Protein AF-A0A4Y6I7H1-F1 (afdb_monomer)

pLDDT: mean 83.74, std 12.02, range [36.25, 95.88]

Organism: NCBI:txid353852

Radius of gyration: 22.8 Å; Cα contacts (8 Å, |Δi|>4): 25; chains: 1; bounding box: 71×22×59 Å

Sequence (109 aa):
MKSDNLNYGFYRSFFIREIDNEIEKLQLKATNKLFKKNTKQYLNQLIKLKSELQKNKIKDSNLSANKLVYNKLKRNFYLRKAIWSLLCVFFIAIIVGISIALIVFFYKR

Mean predicted aligned error: 9.38 Å

Secondary structure (DSSP, 8-state):
-------HHHHHHHHHHHHHHHHHHHHHHHSSTT--HHHHHHHHHHHHHHHHHHTT-S-GGGHHHHHHHHHHHHHHHHHHHHHHHHHHHHHHHHHHHHHHHHHHHHHT-

Solvent-accessible surface area (backbone atoms only — not comparable to full-atom values): 6280 Å² total; per-residue (Å²): 137,80,83,83,74,68,58,52,68,60,55,50,53,51,52,46,50,55,51,47,58,51,48,51,58,52,52,70,52,46,76,43,94,79,59,49,71,68,58,54,54,53,49,52,53,50,53,52,51,46,52,36,58,73,67,57,69,58,51,73,90,46,47,64,60,53,49,53,50,50,51,52,52,52,48,55,63,54,48,52,55,52,54,54,52,51,52,53,53,52,53,50,52,51,53,53,51,51,54,51,53,50,52,54,54,61,72,74,105

Structure (mmCIF, N/CA/C/O backbone):
data_AF-A0A4Y6I7H1-F1
#
_entry.id   AF-A0A4Y6I7H1-F1
#
loop_
_atom_site.group_PDB
_atom_site.id
_atom_site.type_symbol
_atom_site.label_atom_id
_atom_site.label_alt_id
_atom_site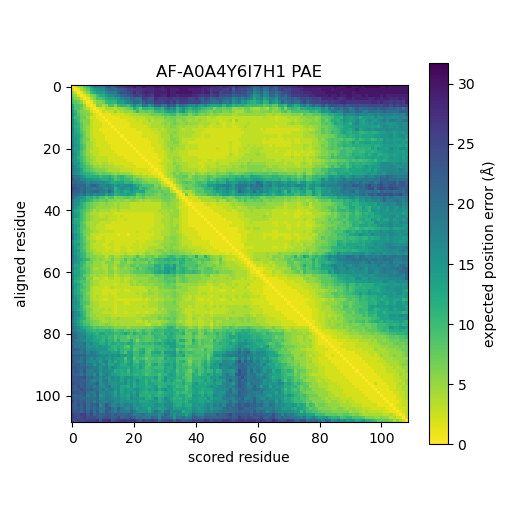.label_comp_id
_atom_site.label_asym_id
_atom_site.label_entity_id
_atom_site.label_seq_id
_atom_site.pdbx_PDB_ins_code
_atom_site.Cartn_x
_atom_site.Cartn_y
_atom_site.Cartn_z
_atom_site.occupancy
_atom_site.B_iso_or_equiv
_atom_site.auth_seq_id
_atom_site.auth_comp_id
_atom_site.auth_asym_id
_atom_site.auth_atom_id
_atom_site.pdbx_PDB_model_num
ATOM 1 N N . MET A 1 1 ? -37.417 10.380 -4.003 1.00 39.47 1 MET A N 1
ATOM 2 C CA . MET A 1 1 ? -36.998 8.968 -3.829 1.00 39.47 1 MET A CA 1
ATOM 3 C C . MET A 1 1 ? -36.202 8.892 -2.532 1.00 39.47 1 MET A C 1
ATOM 5 O O . MET A 1 1 ? -35.210 9.586 -2.416 1.00 39.47 1 MET A O 1
ATOM 9 N N . LYS A 1 2 ? -36.854 8.475 -1.442 1.00 36.25 2 LYS A N 1
ATOM 10 C CA . LYS A 1 2 ? -36.735 7.142 -0.811 1.00 36.25 2 LYS A CA 1
ATOM 11 C C . LYS A 1 2 ? -35.348 6.902 -0.185 1.00 36.25 2 LYS A C 1
ATOM 13 O O . LYS A 1 2 ? -34.471 6.370 -0.838 1.00 36.25 2 LYS A O 1
ATOM 18 N N . SER A 1 3 ? -35.226 7.320 1.082 1.00 43.22 3 SER A N 1
ATOM 19 C CA . SER A 1 3 ? -34.415 6.721 2.158 1.00 43.22 3 SER A CA 1
ATOM 20 C C . SER A 1 3 ? -33.230 5.855 1.704 1.00 43.22 3 SER A C 1
ATOM 22 O O . SER A 1 3 ? -33.306 4.627 1.706 1.00 43.22 3 SER A O 1
ATOM 24 N N . ASP A 1 4 ? -32.098 6.501 1.421 1.00 51.81 4 ASP A N 1
ATOM 25 C CA . ASP A 1 4 ? -30.788 5.855 1.494 1.00 51.81 4 ASP A CA 1
ATOM 26 C C . ASP A 1 4 ? -30.449 5.639 2.975 1.00 51.81 4 ASP A C 1
ATOM 28 O O . ASP A 1 4 ? -29.611 6.326 3.563 1.00 51.81 4 ASP A O 1
ATOM 32 N N . ASN A 1 5 ? -31.118 4.676 3.614 1.00 50.44 5 ASN A N 1
ATOM 33 C CA . ASN A 1 5 ? -30.603 4.047 4.826 1.00 50.44 5 ASN A CA 1
ATOM 34 C C . ASN A 1 5 ? -29.370 3.229 4.421 1.00 50.44 5 ASN A C 1
ATOM 36 O O . ASN A 1 5 ? -29.395 1.998 4.383 1.00 50.44 5 ASN A O 1
ATOM 40 N N . LEU A 1 6 ? -28.293 3.933 4.053 1.00 61.09 6 LEU A N 1
ATOM 41 C CA . LEU A 1 6 ? -26.962 3.372 3.918 1.00 61.09 6 LEU A CA 1
ATOM 42 C C . LEU A 1 6 ? -26.707 2.611 5.206 1.00 61.09 6 LEU A C 1
ATOM 44 O O . LEU A 1 6 ? -26.654 3.191 6.288 1.00 61.09 6 LEU A O 1
ATOM 48 N N . ASN A 1 7 ? -26.621 1.291 5.095 1.00 71.25 7 ASN A N 1
ATOM 49 C CA . ASN A 1 7 ? -26.386 0.448 6.244 1.00 71.25 7 ASN A CA 1
ATOM 50 C C . ASN A 1 7 ? -24.915 0.635 6.644 1.00 71.25 7 ASN A C 1
ATOM 52 O O . ASN A 1 7 ? -24.020 -0.086 6.197 1.00 71.25 7 ASN A O 1
ATOM 56 N N . TYR A 1 8 ? -24.652 1.700 7.407 1.00 75.50 8 TYR A 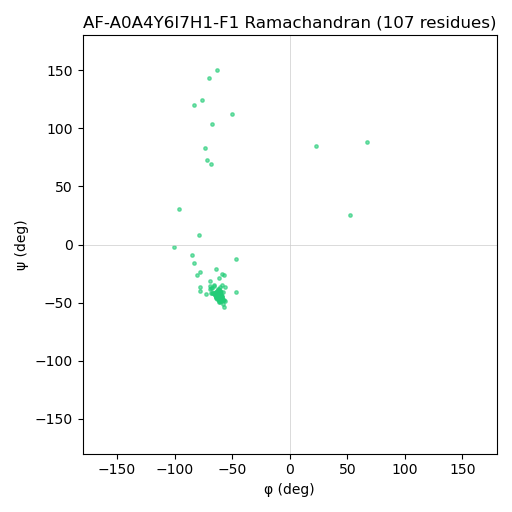N 1
ATOM 57 C CA . TYR A 1 8 ? -23.314 2.169 7.759 1.00 75.50 8 TYR A CA 1
ATOM 58 C C . TYR A 1 8 ? -22.510 1.098 8.498 1.00 75.50 8 TYR A C 1
ATOM 60 O O . TYR A 1 8 ? -21.288 1.055 8.358 1.00 75.50 8 TYR A O 1
ATOM 68 N N . GLY A 1 9 ? -23.194 0.169 9.177 1.00 77.62 9 GLY A N 1
ATOM 69 C CA . GLY A 1 9 ? -22.598 -1.048 9.721 1.00 77.62 9 GLY A CA 1
ATOM 70 C C . GLY A 1 9 ? -21.910 -1.886 8.641 1.00 77.62 9 GLY A C 1
ATOM 71 O O . GLY A 1 9 ? -20.712 -2.140 8.739 1.00 77.62 9 GLY A O 1
ATOM 72 N N . PHE A 1 10 ? -22.614 -2.228 7.557 1.00 83.00 10 PHE A N 1
ATOM 73 C CA . PHE A 1 10 ? -22.028 -2.971 6.433 1.00 83.00 10 PHE A CA 1
ATOM 74 C C . PHE A 1 10 ? -20.899 -2.199 5.751 1.00 83.00 10 PHE A C 1
ATOM 76 O O . PHE A 1 10 ? -19.857 -2.780 5.440 1.00 83.00 10 PHE A O 1
ATOM 83 N N . TYR A 1 11 ? -21.070 -0.890 5.545 1.00 84.62 11 TYR A N 1
ATOM 84 C CA . TYR A 1 11 ? -20.038 -0.062 4.919 1.00 84.62 11 TYR A CA 1
ATOM 85 C C . TYR A 1 11 ? -18.753 -0.021 5.756 1.00 84.62 11 TYR A C 1
ATOM 87 O O . TYR A 1 11 ? -17.653 -0.193 5.228 1.00 84.62 11 TYR A O 1
ATOM 95 N N . ARG A 1 12 ? -18.886 0.144 7.076 1.00 85.69 12 ARG A N 1
ATOM 96 C CA . ARG A 1 12 ? -17.775 0.115 8.030 1.00 85.69 12 ARG A CA 1
ATOM 97 C C . ARG A 1 12 ? -17.097 -1.252 8.048 1.00 85.69 12 ARG A C 1
ATOM 99 O O . ARG A 1 12 ? -15.873 -1.307 7.962 1.00 85.69 12 ARG A O 1
ATOM 106 N N . SER A 1 13 ? -17.858 -2.345 8.099 1.00 88.00 13 SER A N 1
ATOM 107 C CA . SER A 1 13 ? -17.310 -3.707 8.057 1.00 88.00 13 SER A CA 1
ATOM 108 C C . SER A 1 13 ? -16.533 -3.977 6.770 1.00 88.00 13 SER A C 1
ATOM 110 O O . SER A 1 13 ? -15.449 -4.557 6.818 1.00 88.00 13 SER A O 1
ATOM 112 N N . PHE A 1 14 ? -17.046 -3.526 5.622 1.00 90.00 14 PHE A N 1
ATOM 113 C CA . PHE A 1 14 ? -16.350 -3.659 4.344 1.00 90.00 14 PHE A CA 1
ATOM 114 C C . PHE A 1 14 ? -15.058 -2.839 4.321 1.00 90.00 14 PHE A C 1
ATOM 116 O O . PHE A 1 14 ? -14.021 -3.330 3.883 1.00 90.00 14 PHE A O 1
ATOM 123 N N . PHE A 1 15 ? -15.098 -1.612 4.844 1.00 90.94 15 PHE A N 1
ATOM 124 C CA . PHE A 1 15 ? -13.922 -0.753 4.913 1.00 90.94 15 PHE A CA 1
ATOM 125 C C . PHE A 1 15 ? -12.837 -1.329 5.836 1.00 90.94 15 PHE A C 1
ATOM 127 O O . PHE A 1 15 ? -11.664 -1.349 5.473 1.00 90.94 15 PHE A O 1
ATOM 134 N N . ILE A 1 16 ? -13.221 -1.874 6.994 1.00 91.06 16 ILE A N 1
ATOM 135 C CA . ILE A 1 16 ? -12.292 -2.568 7.896 1.00 91.06 16 ILE A CA 1
ATOM 136 C C . ILE A 1 16 ? -11.665 -3.775 7.190 1.00 91.06 16 ILE A C 1
ATOM 138 O O . ILE A 1 16 ? -10.447 -3.920 7.220 1.00 91.06 16 ILE A O 1
ATOM 142 N N . ARG A 1 17 ? -12.467 -4.593 6.497 1.00 93.44 17 ARG A N 1
ATOM 143 C CA . ARG A 1 17 ? -11.971 -5.755 5.742 1.00 93.44 17 ARG A CA 1
ATOM 144 C C . ARG A 1 17 ? -10.989 -5.357 4.641 1.00 93.44 17 ARG A C 1
ATOM 146 O O . ARG A 1 17 ? -9.986 -6.029 4.429 1.00 93.44 17 ARG A O 1
ATOM 153 N N . GLU A 1 18 ? -11.262 -4.261 3.941 1.00 92.19 18 GLU A N 1
ATOM 154 C CA . GLU A 1 18 ? -10.364 -3.723 2.920 1.00 92.19 18 GLU A CA 1
ATOM 155 C C . GLU A 1 18 ? -9.012 -3.301 3.520 1.00 92.19 18 GLU A C 1
ATOM 157 O O . GLU A 1 18 ? -7.961 -3.616 2.956 1.00 92.19 18 GLU A O 1
ATOM 162 N N . ILE A 1 19 ? -9.029 -2.645 4.685 1.00 92.88 19 ILE A N 1
ATOM 163 C CA . ILE A 1 19 ? -7.813 -2.288 5.424 1.00 92.88 19 ILE A CA 1
ATOM 164 C C . ILE A 1 19 ? -7.073 -3.545 5.900 1.00 92.88 19 ILE A C 1
ATOM 166 O O . ILE A 1 19 ? -5.853 -3.600 5.769 1.00 92.88 19 ILE A O 1
ATOM 170 N N . ASP A 1 20 ? -7.785 -4.561 6.390 1.00 92.81 20 ASP A N 1
ATOM 171 C CA . ASP A 1 20 ? -7.195 -5.819 6.861 1.00 92.81 20 ASP A CA 1
ATOM 172 C C . ASP A 1 20 ? -6.451 -6.563 5.758 1.00 92.81 20 ASP A C 1
ATOM 174 O O . ASP A 1 20 ? -5.273 -6.882 5.919 1.00 92.81 20 ASP A O 1
ATOM 178 N N . ASN A 1 21 ? -7.088 -6.726 4.599 1.00 93.44 21 ASN A N 1
ATOM 179 C CA . ASN A 1 21 ? -6.461 -7.340 3.431 1.00 93.44 21 ASN A CA 1
ATOM 180 C C . ASN A 1 21 ? -5.196 -6.581 2.993 1.00 93.44 21 ASN A C 1
ATOM 182 O O . ASN A 1 21 ? -4.241 -7.173 2.489 1.00 93.44 21 ASN A O 1
ATOM 186 N N . GLU A 1 22 ? -5.181 -5.253 3.130 1.00 90.94 22 GLU A N 1
ATOM 187 C CA . GLU A 1 22 ? -4.015 -4.435 2.796 1.00 90.94 22 GLU A CA 1
ATOM 188 C C . GLU A 1 22 ? -2.890 -4.599 3.828 1.00 90.94 22 GLU A C 1
ATOM 190 O O . GLU A 1 22 ? -1.726 -4.739 3.449 1.00 90.94 22 GLU A O 1
ATOM 195 N N . ILE A 1 23 ? -3.223 -4.624 5.123 1.00 91.38 23 ILE A N 1
ATOM 196 C CA . ILE A 1 23 ? -2.260 -4.859 6.207 1.00 91.38 23 ILE A CA 1
ATOM 197 C C . ILE A 1 23 ? -1.611 -6.234 6.045 1.00 91.38 23 ILE A C 1
ATOM 199 O O . ILE A 1 23 ? -0.385 -6.320 6.076 1.00 91.38 23 ILE A O 1
ATOM 203 N N . GLU A 1 24 ? -2.398 -7.282 5.805 1.00 91.50 24 GLU A N 1
ATOM 204 C CA . GLU A 1 24 ? -1.901 -8.648 5.620 1.00 91.50 24 GLU A CA 1
ATOM 205 C C . GLU A 1 24 ? -0.919 -8.730 4.441 1.00 91.50 24 GLU A C 1
ATOM 207 O O . GLU A 1 24 ? 0.209 -9.205 4.587 1.00 91.50 24 GLU A O 1
ATOM 212 N N . LYS A 1 25 ? -1.276 -8.142 3.290 1.00 88.38 25 LYS A N 1
ATOM 213 C CA . LYS A 1 25 ? -0.385 -8.049 2.118 1.00 88.38 25 LYS A CA 1
ATOM 214 C C . LYS A 1 25 ? 0.941 -7.362 2.430 1.00 88.38 25 LYS A C 1
ATOM 216 O O . LYS A 1 25 ? 1.968 -7.715 1.847 1.00 88.38 25 LYS A O 1
ATOM 221 N N . LEU A 1 26 ? 0.934 -6.340 3.283 1.00 86.69 26 LEU A N 1
ATOM 222 C CA . LEU A 1 26 ? 2.146 -5.619 3.671 1.00 86.69 26 LEU A CA 1
ATOM 223 C C . LEU A 1 26 ? 2.966 -6.389 4.705 1.00 86.69 26 LEU A C 1
ATOM 225 O O . LEU A 1 26 ? 4.190 -6.362 4.616 1.00 86.69 26 LEU A O 1
ATOM 229 N N . GLN A 1 27 ? 2.323 -7.089 5.640 1.00 85.25 27 GLN A N 1
ATOM 230 C CA . GLN A 1 27 ? 2.984 -7.932 6.639 1.00 85.25 27 GLN A CA 1
ATOM 231 C C . GLN A 1 27 ? 3.660 -9.147 5.998 1.00 85.25 27 GLN A C 1
ATOM 233 O O . GLN A 1 27 ? 4.821 -9.414 6.295 1.00 85.25 27 GLN A O 1
ATOM 238 N N . LEU A 1 28 ? 3.008 -9.799 5.032 1.00 83.75 28 LEU A N 1
ATOM 239 C CA . LEU A 1 28 ? 3.615 -10.867 4.227 1.00 83.75 28 LEU A CA 1
ATOM 240 C C . LEU A 1 28 ? 4.829 -10.382 3.425 1.00 83.75 28 LEU A C 1
ATOM 242 O O . LEU A 1 28 ? 5.744 -11.146 3.144 1.00 83.75 28 LEU A O 1
ATOM 246 N N . LYS A 1 29 ? 4.868 -9.098 3.054 1.00 76.31 29 LYS A N 1
ATOM 247 C CA . LYS A 1 29 ? 6.045 -8.481 2.421 1.00 76.31 29 LYS A CA 1
ATOM 248 C C . LYS A 1 29 ? 7.094 -8.024 3.439 1.00 76.31 29 LYS A C 1
ATOM 250 O O . LYS A 1 29 ? 8.222 -7.752 3.035 1.00 76.31 29 LYS A O 1
ATOM 255 N N . ALA A 1 30 ? 6.736 -7.915 4.719 1.00 70.38 30 ALA A N 1
ATOM 256 C CA . ALA A 1 30 ? 7.613 -7.480 5.805 1.00 70.38 30 ALA A CA 1
ATOM 257 C C . ALA A 1 30 ? 8.538 -8.566 6.332 1.00 70.38 30 ALA A C 1
ATOM 259 O O . ALA A 1 30 ? 9.623 -8.251 6.813 1.00 70.38 30 ALA A O 1
ATOM 260 N N . THR A 1 31 ? 8.143 -9.827 6.195 1.00 67.06 31 THR A N 1
ATOM 261 C CA . THR A 1 31 ? 8.989 -10.984 6.508 1.00 67.06 31 THR A CA 1
ATOM 262 C C . THR A 1 31 ? 10.225 -11.065 5.605 1.00 67.06 31 THR A C 1
ATOM 264 O O . THR A 1 31 ? 11.243 -11.622 6.006 1.00 67.06 31 THR A O 1
ATOM 267 N N . ASN A 1 32 ? 10.202 -10.427 4.430 1.00 68.38 32 ASN A N 1
ATOM 268 C CA . ASN A 1 32 ? 11.394 -10.243 3.608 1.00 68.38 32 ASN A CA 1
ATOM 269 C C . ASN A 1 32 ? 12.278 -9.123 4.189 1.00 68.38 32 ASN A C 1
ATOM 271 O O . ASN A 1 32 ? 11.836 -7.981 4.314 1.00 68.38 32 ASN A O 1
ATOM 275 N N . LYS A 1 33 ? 13.555 -9.436 4.475 1.00 56.47 33 LYS A N 1
ATOM 276 C CA . LYS A 1 33 ? 14.591 -8.586 5.125 1.00 56.47 33 LYS A CA 1
ATOM 277 C C . LYS A 1 33 ? 14.737 -7.138 4.606 1.00 56.47 33 LYS A C 1
ATOM 279 O O . LYS A 1 33 ? 15.379 -6.322 5.256 1.00 56.47 33 LYS A O 1
ATOM 284 N N . LEU A 1 34 ? 14.138 -6.789 3.468 1.00 62.44 34 LEU A N 1
ATOM 285 C CA . LEU A 1 34 ? 14.162 -5.459 2.844 1.00 62.44 34 LEU A CA 1
ATOM 286 C C . LEU A 1 34 ? 12.935 -4.598 3.192 1.00 62.44 34 LEU A C 1
ATOM 288 O O . LEU A 1 34 ? 12.495 -3.778 2.376 1.00 62.44 34 LEU A O 1
ATOM 292 N N . PHE A 1 35 ? 12.346 -4.765 4.378 1.00 66.69 35 PHE A N 1
ATOM 293 C CA . PHE A 1 35 ? 11.189 -3.962 4.762 1.00 66.69 35 PHE A CA 1
ATOM 294 C C . PHE A 1 35 ? 11.574 -2.490 4.960 1.00 66.69 35 PHE A C 1
ATOM 296 O O . PHE A 1 35 ? 12.182 -2.088 5.952 1.00 66.69 35 PHE A O 1
ATOM 303 N N . LYS A 1 36 ? 11.229 -1.661 3.971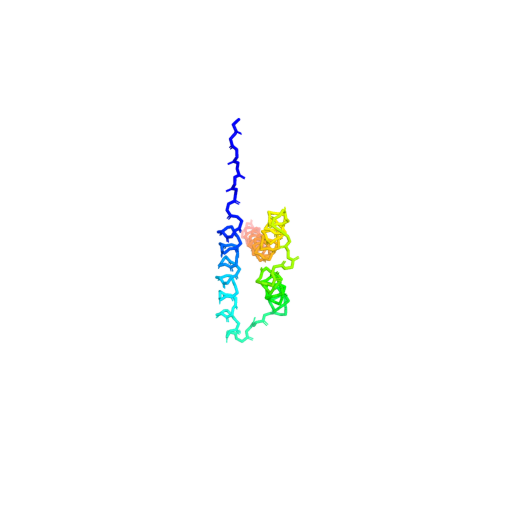 1.00 70.50 36 LYS A N 1
ATOM 304 C CA . LYS A 1 36 ? 11.611 -0.245 3.929 1.00 70.50 36 LYS A CA 1
ATOM 305 C C . LYS A 1 36 ? 10.857 0.562 4.994 1.00 70.50 36 LYS A C 1
ATOM 307 O O . LYS A 1 36 ? 9.657 0.379 5.197 1.00 70.50 36 LYS A O 1
ATOM 312 N N . LYS A 1 37 ? 11.537 1.548 5.597 1.00 76.88 37 LYS A N 1
ATOM 313 C CA . LYS A 1 37 ? 10.987 2.502 6.589 1.00 76.88 37 LYS A CA 1
ATOM 314 C C . LYS A 1 37 ? 9.635 3.106 6.171 1.00 76.88 37 LYS A C 1
ATOM 316 O O . LYS A 1 37 ? 8.724 3.194 6.989 1.00 76.88 37 LYS A O 1
ATOM 321 N N . ASN A 1 38 ? 9.484 3.452 4.891 1.00 74.50 38 ASN A N 1
ATOM 322 C CA . ASN A 1 38 ? 8.251 4.035 4.345 1.00 74.50 38 ASN A CA 1
ATOM 323 C C . ASN A 1 38 ? 7.065 3.057 4.382 1.00 74.50 38 ASN A C 1
ATOM 325 O O . ASN A 1 38 ? 5.936 3.465 4.635 1.00 74.50 38 ASN A O 1
ATOM 329 N N . THR A 1 39 ? 7.318 1.762 4.175 1.00 81.88 39 THR A N 1
ATOM 330 C CA . THR A 1 39 ? 6.287 0.722 4.265 1.00 81.88 39 THR A CA 1
ATOM 331 C C . THR A 1 39 ? 5.830 0.529 5.708 1.00 81.88 39 THR A C 1
ATOM 333 O O . THR A 1 39 ? 4.635 0.400 5.955 1.00 81.88 39 THR A O 1
ATOM 336 N N . LYS A 1 40 ? 6.752 0.609 6.677 1.00 84.12 40 LYS A N 1
ATOM 337 C CA . LYS A 1 40 ? 6.423 0.576 8.112 1.00 84.12 40 LYS A CA 1
ATOM 338 C C . LYS A 1 40 ? 5.569 1.773 8.539 1.00 84.12 40 LYS A C 1
ATOM 340 O O . LYS A 1 40 ? 4.603 1.602 9.273 1.00 84.12 40 LYS A O 1
ATOM 345 N N . GLN A 1 41 ? 5.890 2.975 8.056 1.00 85.81 41 GLN A N 1
ATOM 346 C CA . GLN A 1 41 ? 5.087 4.174 8.325 1.00 85.81 41 GLN A CA 1
ATOM 347 C C . GLN A 1 41 ? 3.665 4.051 7.763 1.00 85.81 41 GLN A C 1
ATOM 349 O O . GLN A 1 41 ? 2.706 4.324 8.482 1.00 85.81 41 GLN A O 1
ATOM 354 N N . TYR A 1 42 ? 3.530 3.590 6.518 1.00 87.44 42 TYR A N 1
ATOM 355 C CA . TYR A 1 42 ? 2.230 3.343 5.893 1.00 87.44 42 TYR A CA 1
ATOM 356 C C . TYR A 1 42 ? 1.418 2.289 6.665 1.00 87.44 42 TYR A C 1
ATOM 358 O O . TYR A 1 42 ? 0.257 2.518 6.994 1.00 87.44 42 TYR A O 1
ATOM 366 N N . LEU A 1 43 ? 2.048 1.178 7.056 1.00 88.94 43 LEU A N 1
ATOM 367 C CA . LEU A 1 43 ? 1.420 0.130 7.864 1.00 88.94 43 LEU A CA 1
ATOM 368 C C . LEU A 1 43 ? 0.925 0.655 9.222 1.00 88.94 43 LEU A C 1
ATOM 370 O O . LEU A 1 43 ? -0.207 0.377 9.610 1.00 88.94 43 LEU A O 1
ATOM 374 N N . ASN A 1 44 ? 1.716 1.477 9.914 1.00 88.44 44 ASN A N 1
ATOM 375 C CA . ASN A 1 44 ? 1.295 2.095 11.175 1.00 88.44 44 ASN A CA 1
ATOM 376 C C . ASN A 1 44 ? 0.074 3.014 10.998 1.00 88.44 44 ASN A C 1
ATOM 378 O O . ASN A 1 44 ? -0.813 3.028 11.853 1.00 88.44 44 ASN A O 1
ATOM 382 N N . GLN A 1 45 ? 0.000 3.763 9.891 1.00 89.62 45 GLN A N 1
ATOM 383 C CA . GLN A 1 45 ? -1.167 4.593 9.570 1.00 89.62 45 GLN A CA 1
ATOM 384 C C . GLN A 1 45 ? -2.420 3.740 9.340 1.00 89.62 45 GLN A C 1
ATOM 386 O O . GLN A 1 45 ? -3.486 4.088 9.845 1.00 89.62 45 GLN A O 1
ATOM 391 N N . LEU A 1 46 ? -2.291 2.604 8.645 1.00 91.12 46 LEU A N 1
ATOM 392 C CA . LEU A 1 46 ? -3.399 1.668 8.430 1.00 91.12 46 LEU A CA 1
ATOM 393 C C . LEU A 1 46 ? -3.885 1.028 9.734 1.00 91.12 46 LEU A C 1
ATOM 395 O O . LEU A 1 46 ? -5.090 0.971 9.970 1.00 91.12 46 LEU A O 1
ATOM 399 N N . ILE A 1 47 ? -2.968 0.608 10.611 1.00 91.00 47 ILE A N 1
ATOM 400 C CA . ILE A 1 47 ? -3.312 0.047 11.928 1.00 91.00 47 ILE A CA 1
ATOM 401 C C . ILE A 1 47 ? -4.059 1.082 12.779 1.00 91.00 47 ILE A C 1
ATOM 403 O O . ILE A 1 47 ? -5.076 0.759 13.398 1.00 91.00 47 ILE A O 1
ATOM 407 N N . LYS A 1 48 ? -3.594 2.338 12.786 1.00 91.19 48 LYS A N 1
ATOM 408 C CA . LYS A 1 48 ? -4.265 3.427 13.506 1.00 91.19 48 LYS A CA 1
ATOM 409 C C . LYS A 1 48 ? -5.677 3.667 12.963 1.00 91.19 48 LYS A C 1
ATOM 411 O O . LYS A 1 48 ? -6.623 3.692 13.748 1.00 91.19 48 LYS A O 1
ATOM 416 N N . LEU A 1 49 ? -5.825 3.753 11.639 1.00 89.88 49 LEU A N 1
ATOM 417 C CA . LEU A 1 49 ? -7.117 3.944 10.977 1.00 89.88 49 LEU A CA 1
ATOM 418 C C . LEU A 1 49 ? -8.091 2.795 11.279 1.00 89.88 49 LEU A C 1
ATOM 420 O O . LEU A 1 49 ? -9.244 3.041 11.626 1.00 89.88 49 LEU A O 1
ATOM 424 N N . LYS A 1 50 ? -7.622 1.541 11.226 1.00 91.12 50 LYS A N 1
ATOM 425 C CA . LYS A 1 50 ? -8.412 0.368 11.626 1.00 91.12 50 LYS A CA 1
ATOM 426 C C . LYS A 1 50 ? -8.904 0.501 13.066 1.00 91.12 50 LYS A C 1
ATOM 428 O O . LYS A 1 50 ? -10.089 0.304 13.325 1.00 91.12 50 LYS A O 1
ATOM 433 N N . SER A 1 51 ? -8.016 0.859 13.995 1.00 90.50 51 SER A N 1
ATOM 434 C CA . SER A 1 51 ? -8.376 1.018 15.408 1.00 90.50 51 SER A CA 1
ATOM 435 C C . SER A 1 51 ? -9.445 2.094 15.609 1.00 90.50 51 SER A C 1
ATOM 437 O O . SER A 1 51 ? -10.381 1.906 16.383 1.00 90.50 51 SER A O 1
ATOM 439 N N . GLU A 1 52 ? -9.342 3.214 14.894 1.00 88.75 52 GLU A N 1
ATOM 440 C CA . GLU A 1 52 ? -10.319 4.306 14.949 1.00 88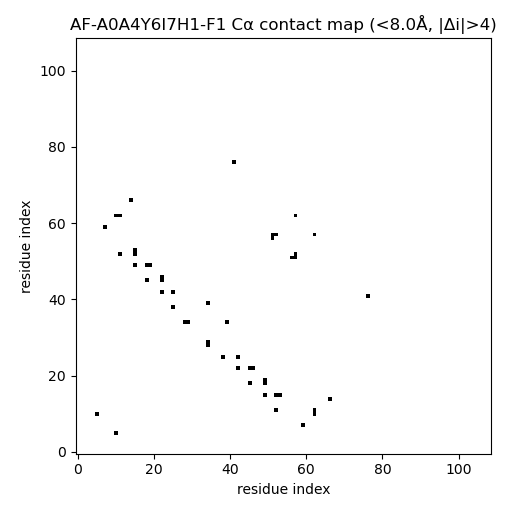.75 52 GLU A CA 1
ATOM 441 C C . GLU A 1 52 ? -11.684 3.904 14.368 1.00 88.75 52 GLU A C 1
ATOM 443 O O . GLU A 1 52 ? -12.721 4.269 14.932 1.00 88.75 52 GLU A O 1
ATOM 448 N N . LEU A 1 53 ? -11.697 3.101 13.299 1.00 86.88 53 LEU A N 1
ATOM 449 C CA . LEU A 1 53 ? -12.916 2.534 12.715 1.00 86.88 53 LEU A CA 1
ATOM 450 C C . LEU A 1 53 ? -13.575 1.495 13.630 1.00 86.88 53 LEU A C 1
ATOM 452 O O . LEU A 1 53 ? -14.792 1.515 13.783 1.00 86.88 53 LEU A O 1
ATOM 456 N N . GLN A 1 54 ? -12.800 0.617 14.269 1.00 87.56 54 GLN A N 1
ATOM 457 C CA . GLN A 1 54 ? -13.329 -0.396 15.191 1.00 87.56 54 GLN A CA 1
ATOM 458 C C . GLN A 1 54 ? -13.883 0.220 16.479 1.00 87.56 54 GLN A C 1
ATOM 460 O O . GLN A 1 54 ? -14.912 -0.217 16.982 1.00 87.56 54 GLN A O 1
ATOM 465 N N . LYS A 1 55 ? -13.235 1.268 16.997 1.00 90.44 55 LYS A N 1
ATOM 466 C CA . LYS A 1 55 ? -13.663 1.973 18.218 1.00 90.44 55 LYS A CA 1
ATOM 467 C C . LYS A 1 55 ? -14.820 2.950 17.992 1.00 90.44 55 LYS A C 1
ATOM 469 O O . LYS A 1 55 ? -15.105 3.749 18.877 1.00 90.44 55 LYS A O 1
ATOM 474 N N . ASN A 1 56 ? -15.431 2.956 16.805 1.00 83.56 56 ASN A N 1
ATOM 475 C CA . ASN A 1 56 ? -16.476 3.909 16.423 1.00 83.56 56 ASN A CA 1
ATOM 476 C C . ASN A 1 56 ? -16.102 5.390 16.634 1.00 83.56 56 ASN A C 1
ATOM 478 O O . ASN A 1 56 ? -16.975 6.244 16.749 1.00 83.56 56 ASN A O 1
ATOM 482 N N . LYS A 1 57 ? -14.801 5.722 16.622 1.00 84.75 57 LYS A N 1
ATOM 483 C CA . LYS A 1 57 ? -14.333 7.112 16.762 1.00 84.75 57 LYS A CA 1
ATOM 484 C C . LYS A 1 57 ? -14.668 7.955 15.535 1.00 84.75 57 LYS A C 1
ATOM 486 O O . LYS A 1 57 ? -14.904 9.154 15.643 1.00 84.75 57 LYS A O 1
ATOM 491 N N . ILE A 1 58 ? -14.688 7.324 14.365 1.00 82.00 58 ILE A N 1
ATOM 492 C CA . ILE A 1 58 ? -15.137 7.946 13.120 1.00 82.00 58 ILE A CA 1
ATOM 493 C C . ILE A 1 58 ? -16.658 7.836 13.072 1.00 82.00 58 ILE A C 1
ATOM 495 O O . ILE A 1 58 ? -17.183 6.724 13.098 1.00 82.00 58 ILE A O 1
ATOM 499 N N . LYS A 1 59 ? -17.354 8.976 13.001 1.00 82.81 59 LYS A N 1
ATOM 500 C CA . LYS A 1 59 ? -18.809 9.026 12.795 1.00 82.81 59 LYS A CA 1
ATOM 501 C C . LYS A 1 59 ? -19.179 8.439 11.437 1.00 82.81 59 LYS A C 1
ATOM 503 O O . LYS A 1 59 ? -18.417 8.571 10.480 1.00 82.81 59 LYS A O 1
ATOM 508 N N . ASP A 1 60 ? -20.370 7.865 11.339 1.00 81.19 60 ASP A N 1
ATOM 509 C CA . ASP A 1 60 ? -20.839 7.225 10.109 1.00 81.19 60 ASP A CA 1
ATOM 510 C C . ASP A 1 60 ? -20.921 8.192 8.919 1.00 81.19 60 ASP A C 1
ATOM 512 O O . ASP A 1 60 ? -20.493 7.857 7.816 1.00 81.19 60 ASP A O 1
ATOM 516 N N . SER A 1 61 ? -21.308 9.447 9.172 1.00 79.88 61 SER A N 1
ATOM 517 C CA . SER A 1 61 ? -21.271 10.542 8.190 1.00 79.88 61 SER A CA 1
ATOM 518 C C . SER A 1 61 ? -19.880 10.784 7.590 1.00 79.88 61 SER A C 1
ATOM 520 O O . SER A 1 61 ? -19.754 11.284 6.477 1.00 79.88 61 SER A O 1
ATOM 522 N N . ASN A 1 62 ? -18.824 10.429 8.328 1.00 83.94 62 ASN A N 1
ATOM 523 C CA . ASN A 1 62 ? -17.434 10.679 7.960 1.00 83.94 62 ASN A CA 1
ATOM 524 C C . ASN A 1 62 ? -16.756 9.433 7.366 1.00 83.94 62 ASN A C 1
ATOM 526 O O . ASN A 1 62 ? -15.588 9.513 6.975 1.00 83.94 62 ASN A O 1
ATOM 530 N N . LEU A 1 63 ? -17.441 8.285 7.285 1.00 84.62 63 LEU A N 1
ATOM 531 C CA . LEU A 1 63 ? -16.887 7.046 6.723 1.00 84.62 63 LEU A CA 1
ATOM 532 C C . LEU A 1 63 ? -16.466 7.224 5.260 1.00 84.62 63 LEU A C 1
ATOM 534 O O . LEU A 1 63 ? -15.378 6.794 4.880 1.00 84.62 63 LEU A O 1
ATOM 538 N N . SER A 1 64 ? -17.291 7.893 4.454 1.00 85.00 64 SER A N 1
ATOM 539 C CA . SER A 1 64 ? -17.017 8.156 3.035 1.00 85.00 64 SER A CA 1
ATOM 540 C C . SER A 1 64 ? -15.774 9.032 2.844 1.00 85.00 64 SER A C 1
ATOM 542 O O . SER A 1 64 ? -14.880 8.689 2.069 1.00 85.00 64 SER A O 1
ATOM 544 N N . ALA A 1 65 ? -15.664 10.118 3.613 1.00 86.50 65 ALA A N 1
ATOM 545 C CA . ALA A 1 65 ? -14.508 11.010 3.594 1.00 86.50 65 ALA A CA 1
ATOM 546 C C . ALA A 1 65 ? -13.221 10.279 4.011 1.00 86.50 65 ALA A C 1
ATOM 548 O O . ALA A 1 65 ? -12.194 10.391 3.341 1.00 86.50 65 ALA A O 1
ATOM 549 N N . ASN A 1 66 ? -13.278 9.458 5.065 1.00 87.38 66 ASN A N 1
ATOM 550 C CA . ASN A 1 66 ? -12.131 8.657 5.498 1.00 87.38 66 ASN A CA 1
ATOM 551 C C . ASN A 1 66 ? -11.743 7.592 4.465 1.00 87.38 66 ASN A C 1
ATOM 553 O O . ASN A 1 66 ? -10.552 7.359 4.247 1.00 87.38 66 ASN A O 1
ATOM 557 N N . LYS A 1 67 ? -12.717 6.998 3.764 1.00 88.50 67 LYS A N 1
ATOM 558 C CA . LYS A 1 67 ? -12.442 6.078 2.654 1.00 88.50 67 LYS A CA 1
ATOM 559 C C . LYS A 1 67 ? -11.730 6.779 1.496 1.00 88.50 67 LYS A C 1
ATOM 561 O O . LYS A 1 67 ? -10.778 6.231 0.943 1.00 88.50 67 LYS A O 1
ATOM 566 N N . LEU A 1 68 ? -12.119 8.008 1.157 1.00 88.00 68 LEU A N 1
ATOM 567 C CA . LEU A 1 68 ? -11.422 8.805 0.139 1.00 88.00 68 LEU A CA 1
ATOM 568 C C . LEU A 1 68 ? -9.973 9.108 0.539 1.00 88.00 68 LEU A C 1
ATOM 570 O O . LEU A 1 68 ? -9.064 8.972 -0.285 1.00 88.00 68 LEU A O 1
ATOM 574 N N . VAL A 1 69 ? -9.738 9.466 1.804 1.00 89.06 69 VAL A N 1
ATOM 575 C CA . VAL A 1 69 ? -8.385 9.692 2.333 1.00 89.06 69 VAL A CA 1
ATOM 576 C C . VAL A 1 69 ? -7.553 8.409 2.264 1.00 89.06 69 VAL A C 1
ATOM 578 O O . VAL A 1 69 ? -6.425 8.448 1.769 1.00 89.06 69 VAL A O 1
ATOM 581 N N . TYR A 1 70 ? -8.115 7.267 2.670 1.00 91.88 70 TYR A N 1
ATOM 582 C CA . TYR A 1 70 ? -7.473 5.955 2.542 1.00 91.88 70 TYR A CA 1
ATOM 583 C C . TYR A 1 70 ? -7.104 5.635 1.087 1.00 91.88 70 TYR A C 1
ATOM 585 O O . TYR A 1 70 ? -5.955 5.286 0.806 1.00 91.88 70 TYR A O 1
ATOM 593 N N . ASN A 1 71 ? -8.026 5.832 0.142 1.00 89.06 71 ASN A N 1
ATOM 594 C CA . ASN A 1 71 ? -7.781 5.586 -1.280 1.00 89.06 71 ASN A CA 1
ATOM 595 C C . ASN A 1 71 ? -6.651 6.466 -1.826 1.00 89.06 71 ASN A C 1
ATOM 597 O O . ASN A 1 71 ? -5.791 5.987 -2.568 1.00 89.06 71 ASN A O 1
ATOM 601 N N . LYS A 1 72 ? -6.604 7.744 -1.431 1.00 88.12 72 LYS A N 1
ATOM 602 C CA . LYS A 1 72 ? -5.521 8.663 -1.807 1.00 88.12 72 LYS A CA 1
ATOM 603 C C . LYS A 1 72 ? -4.180 8.216 -1.220 1.00 88.12 72 LYS A C 1
ATOM 605 O O . LYS A 1 72 ? -3.177 8.218 -1.934 1.00 88.12 72 LYS A O 1
ATOM 610 N N . LEU A 1 73 ? -4.165 7.790 0.045 1.00 88.25 73 LEU A N 1
ATOM 611 C CA . LEU A 1 73 ? -2.982 7.268 0.735 1.00 88.25 73 LEU A CA 1
ATOM 612 C C . LEU A 1 73 ? -2.438 6.018 0.022 1.00 88.25 73 LEU A C 1
ATOM 614 O O . LEU A 1 73 ? -1.256 5.961 -0.319 1.00 88.25 73 LEU A O 1
ATOM 618 N N . LYS A 1 74 ? -3.321 5.054 -0.270 1.00 88.19 74 LYS A N 1
ATOM 619 C CA . LYS A 1 74 ? -3.018 3.825 -1.013 1.00 88.19 74 LYS A CA 1
ATOM 620 C C . LYS A 1 74 ? -2.456 4.135 -2.393 1.00 88.19 74 LYS A C 1
ATOM 622 O O . LYS A 1 74 ? -1.377 3.663 -2.746 1.00 88.19 74 LYS A O 1
ATOM 627 N N . ARG A 1 75 ? -3.137 4.992 -3.154 1.00 87.50 75 ARG A N 1
ATOM 628 C CA . ARG A 1 75 ? -2.692 5.400 -4.487 1.00 87.50 75 ARG A CA 1
ATOM 629 C C . ARG A 1 75 ? -1.300 6.024 -4.444 1.00 87.50 75 ARG A C 1
ATOM 631 O O . ARG A 1 75 ? -0.445 5.620 -5.220 1.00 87.50 75 ARG A O 1
ATOM 638 N N . ASN A 1 76 ? -1.039 6.950 -3.526 1.00 85.81 76 ASN A N 1
ATOM 639 C CA . ASN A 1 76 ? 0.271 7.593 -3.410 1.00 85.81 76 ASN A CA 1
ATOM 640 C C . ASN A 1 76 ? 1.388 6.595 -3.067 1.00 85.81 76 ASN A C 1
ATOM 642 O O . ASN A 1 76 ? 2.487 6.697 -3.614 1.00 85.81 76 ASN A O 1
ATOM 646 N N . PHE A 1 77 ? 1.109 5.615 -2.201 1.00 85.19 77 PHE A N 1
ATOM 647 C CA . PHE A 1 77 ? 2.065 4.564 -1.854 1.00 85.19 77 PHE A CA 1
ATOM 648 C C . PHE A 1 77 ? 2.461 3.719 -3.078 1.00 85.19 77 PHE A C 1
ATOM 650 O O . PHE A 1 77 ? 3.651 3.513 -3.327 1.00 85.19 77 PHE A O 1
ATOM 657 N N . 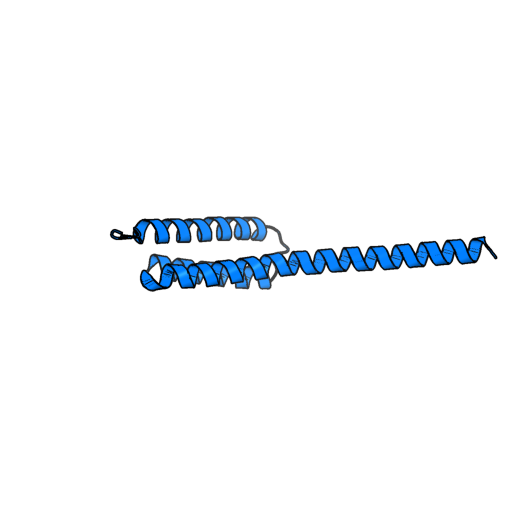TYR A 1 78 ? 1.486 3.289 -3.885 1.00 84.69 78 TYR A N 1
ATOM 658 C CA . TYR A 1 78 ? 1.740 2.461 -5.070 1.00 84.69 78 TYR A CA 1
ATOM 659 C C . TYR A 1 78 ? 2.266 3.255 -6.273 1.00 84.69 78 TYR A C 1
ATOM 661 O O . TYR A 1 78 ? 3.198 2.802 -6.941 1.00 84.69 78 TYR A O 1
ATOM 669 N N . LEU A 1 79 ? 1.737 4.458 -6.521 1.00 85.19 79 LEU A N 1
ATOM 670 C CA . LEU A 1 79 ? 2.166 5.312 -7.631 1.00 85.19 79 LEU A CA 1
ATOM 671 C C . LEU A 1 79 ? 3.629 5.704 -7.511 1.00 85.19 79 LEU A C 1
ATOM 673 O O . LEU A 1 79 ? 4.330 5.714 -8.515 1.00 85.19 79 LEU A O 1
ATOM 677 N N . ARG A 1 80 ? 4.127 5.977 -6.300 1.00 79.44 80 ARG A N 1
ATOM 678 C CA . ARG A 1 80 ? 5.533 6.351 -6.129 1.00 79.44 80 ARG A CA 1
ATOM 679 C C . ARG A 1 80 ? 6.460 5.261 -6.668 1.00 79.44 80 ARG A C 1
ATOM 681 O O . ARG A 1 80 ? 7.420 5.576 -7.357 1.00 79.44 80 ARG A O 1
ATOM 688 N N . LYS A 1 81 ? 6.146 3.983 -6.427 1.00 75.12 81 LYS A N 1
ATOM 689 C CA . LYS A 1 81 ? 6.923 2.858 -6.971 1.00 75.12 81 LYS A CA 1
ATOM 690 C C . LYS A 1 81 ? 6.813 2.769 -8.499 1.00 75.12 81 LYS A C 1
ATOM 692 O O . LYS A 1 81 ? 7.825 2.538 -9.151 1.00 75.12 81 LYS A O 1
ATOM 697 N N . ALA A 1 82 ? 5.618 2.977 -9.054 1.00 79.69 82 ALA A N 1
ATOM 698 C CA . ALA A 1 82 ? 5.395 2.955 -10.500 1.00 79.69 82 ALA A CA 1
ATOM 699 C C . ALA A 1 82 ? 6.146 4.088 -11.223 1.00 79.69 82 ALA A C 1
ATOM 701 O O . ALA A 1 82 ? 6.807 3.835 -12.224 1.00 79.69 82 ALA A O 1
ATOM 702 N N . ILE A 1 83 ? 6.123 5.305 -10.671 1.00 83.44 83 ILE A N 1
ATOM 703 C CA . ILE A 1 83 ? 6.829 6.472 -11.220 1.00 83.44 83 ILE A CA 1
ATOM 704 C C . ILE A 1 83 ? 8.340 6.224 -11.247 1.00 83.44 83 ILE A C 1
ATOM 706 O O . ILE A 1 83 ? 8.968 6.417 -12.282 1.00 83.44 83 ILE A O 1
ATOM 710 N N . TRP A 1 84 ? 8.925 5.737 -10.145 1.00 79.62 84 TRP A N 1
ATOM 711 C CA . TRP A 1 84 ? 10.353 5.394 -10.113 1.00 79.62 84 TRP A CA 1
ATOM 712 C C . TRP A 1 84 ? 10.712 4.291 -11.113 1.00 79.62 84 TRP A C 1
ATOM 714 O O . TRP A 1 84 ? 11.743 4.381 -11.771 1.00 79.62 84 TRP A O 1
ATOM 724 N N . SER A 1 85 ? 9.855 3.278 -11.262 1.00 81.69 85 SER A N 1
ATOM 725 C CA . SER A 1 85 ? 10.063 2.213 -12.248 1.00 81.69 85 SER A CA 1
ATOM 726 C C . SER A 1 85 ? 10.060 2.751 -13.680 1.00 81.69 85 SER A C 1
ATOM 728 O O . SER A 1 85 ? 10.918 2.371 -14.471 1.00 81.69 85 SER A O 1
ATOM 730 N N . LEU A 1 86 ? 9.119 3.637 -14.010 1.00 89.31 86 LEU A N 1
ATOM 731 C CA . LEU A 1 86 ? 9.005 4.230 -15.342 1.00 89.31 86 LEU A CA 1
ATOM 732 C C . LEU A 1 86 ? 10.204 5.134 -15.649 1.00 89.31 86 LEU A C 1
ATOM 734 O O . LEU A 1 86 ? 10.771 5.044 -16.735 1.00 89.31 86 LEU A O 1
ATOM 738 N N . LEU A 1 87 ? 10.649 5.929 -14.670 1.00 90.81 87 LEU A N 1
ATOM 739 C CA . LEU A 1 87 ? 11.867 6.734 -14.789 1.00 90.81 87 LEU A CA 1
ATOM 740 C C . LEU A 1 87 ? 13.097 5.863 -15.074 1.00 90.81 87 LEU A C 1
ATOM 742 O O . LEU A 1 87 ? 13.859 6.182 -15.980 1.00 90.81 87 LEU A O 1
ATOM 746 N N . CYS A 1 88 ? 13.279 4.743 -14.366 1.00 91.62 88 CYS A N 1
ATOM 747 C CA . CYS A 1 88 ? 14.398 3.832 -14.632 1.00 91.62 88 CYS A CA 1
ATOM 748 C C . CYS A 1 88 ? 14.384 3.287 -16.068 1.00 91.62 88 CYS A C 1
ATOM 750 O O . CYS A 1 88 ? 15.424 3.290 -16.721 1.00 91.62 88 CYS A O 1
ATOM 752 N N . VAL A 1 89 ? 13.223 2.859 -16.575 1.00 93.62 89 VAL A N 1
ATOM 753 C CA . VAL A 1 89 ? 13.093 2.362 -17.957 1.00 93.62 89 VAL A CA 1
ATOM 754 C C . VAL A 1 89 ? 13.431 3.458 -18.968 1.00 93.62 89 VAL A C 1
ATOM 756 O O . VAL A 1 89 ? 14.164 3.209 -19.922 1.00 93.62 89 VAL A O 1
ATOM 759 N N . PHE A 1 90 ? 12.954 4.680 -18.731 1.00 94.88 90 PHE A N 1
ATOM 760 C CA . PHE A 1 90 ? 13.240 5.827 -19.589 1.00 94.88 90 PHE A CA 1
ATOM 761 C C . PHE A 1 90 ? 14.743 6.140 -19.662 1.00 94.88 90 PHE A C 1
ATOM 763 O O . PHE A 1 90 ? 15.288 6.293 -20.753 1.00 94.88 90 PHE A O 1
ATOM 770 N N . PHE A 1 91 ? 15.440 6.159 -18.522 1.00 95.12 91 PHE A N 1
ATOM 771 C CA . PHE A 1 91 ? 16.889 6.376 -18.497 1.00 95.12 91 PHE A CA 1
ATOM 772 C C . PHE A 1 91 ? 17.669 5.269 -19.214 1.00 95.12 91 PHE A C 1
ATOM 774 O O . PHE A 1 91 ? 18.609 5.569 -19.947 1.00 95.12 91 PHE A O 1
ATOM 781 N N . 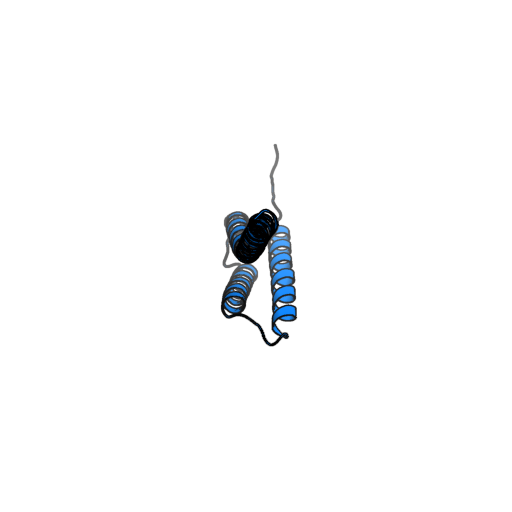ILE A 1 92 ? 17.270 4.004 -19.056 1.00 94.94 92 ILE A N 1
ATOM 782 C CA . ILE A 1 92 ? 17.902 2.882 -19.768 1.00 94.94 92 ILE A CA 1
ATOM 783 C C . ILE A 1 92 ? 17.730 3.044 -21.283 1.00 94.94 92 ILE A C 1
ATOM 785 O O . ILE A 1 92 ? 18.699 2.884 -22.021 1.00 94.94 92 ILE A O 1
ATOM 789 N N . ALA A 1 93 ? 16.535 3.418 -21.748 1.00 94.69 93 ALA A N 1
ATOM 790 C CA . ALA A 1 93 ? 16.279 3.646 -23.168 1.00 94.69 93 ALA A CA 1
ATOM 791 C C . ALA A 1 93 ? 17.159 4.768 -23.748 1.00 94.69 93 ALA A C 1
ATOM 793 O O . ALA A 1 93 ? 17.697 4.614 -24.843 1.00 94.69 93 ALA A O 1
ATOM 794 N N . ILE A 1 94 ? 17.363 5.859 -22.998 1.00 95.81 94 ILE A N 1
ATOM 795 C CA . ILE A 1 94 ? 18.271 6.945 -23.398 1.00 95.81 94 ILE A CA 1
ATOM 796 C C . ILE A 1 94 ? 19.707 6.437 -23.528 1.00 95.81 94 ILE A C 1
ATOM 798 O O . ILE A 1 94 ? 20.348 6.690 -24.545 1.00 95.81 94 ILE A O 1
ATOM 802 N N . ILE A 1 95 ? 20.211 5.712 -22.525 1.00 95.81 95 ILE A N 1
ATOM 803 C CA . ILE A 1 95 ? 21.586 5.189 -22.535 1.00 95.81 95 ILE A CA 1
ATOM 804 C C . ILE A 1 95 ? 21.793 4.272 -23.741 1.00 95.81 95 ILE A C 1
ATOM 806 O O . ILE A 1 95 ? 22.745 4.462 -24.492 1.00 95.81 95 ILE A O 1
ATOM 810 N N . VAL A 1 96 ? 20.871 3.333 -23.972 1.00 95.62 96 VAL A N 1
ATOM 811 C CA . VAL A 1 96 ? 20.924 2.420 -25.123 1.00 95.62 96 VAL A CA 1
ATOM 812 C C . VAL A 1 96 ? 20.889 3.195 -26.442 1.00 95.62 96 VAL A C 1
ATOM 814 O O . VAL A 1 96 ? 21.688 2.913 -27.333 1.00 95.62 96 VAL A O 1
ATOM 817 N N . GLY A 1 97 ? 20.024 4.206 -26.559 1.00 95.88 97 GLY A N 1
ATOM 818 C CA . GLY A 1 97 ? 19.9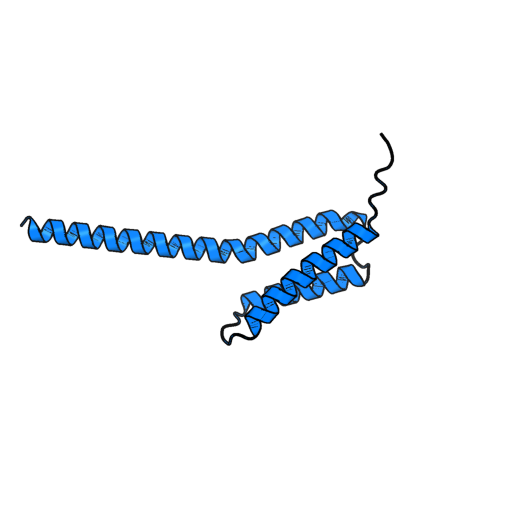52 5.065 -27.743 1.00 95.88 97 GLY A CA 1
ATOM 819 C C . GLY A 1 97 ? 21.266 5.798 -28.028 1.00 95.88 97 GLY A C 1
ATOM 820 O O . GLY A 1 97 ? 21.733 5.798 -29.167 1.00 95.88 97 GLY A O 1
ATOM 821 N N . ILE A 1 98 ? 21.905 6.359 -26.996 1.00 95.31 98 ILE A N 1
ATOM 822 C CA . ILE A 1 98 ? 23.214 7.020 -27.113 1.00 95.31 98 ILE A CA 1
ATOM 823 C C . ILE A 1 98 ? 24.293 6.012 -27.518 1.00 95.31 98 ILE A C 1
ATOM 825 O O . ILE A 1 98 ? 25.082 6.294 -28.416 1.00 95.31 98 ILE A O 1
ATOM 829 N N . SER A 1 99 ? 24.324 4.829 -26.900 1.00 94.06 99 SER A N 1
ATOM 830 C CA . SER A 1 99 ? 25.292 3.783 -27.242 1.00 94.06 99 SER A CA 1
ATOM 831 C C . SER A 1 99 ? 25.178 3.356 -28.706 1.00 94.06 99 SER A C 1
ATOM 833 O O . SER A 1 99 ? 26.193 3.265 -29.390 1.00 94.06 99 SER A O 1
ATOM 835 N N . ILE A 1 100 ? 23.957 3.156 -29.212 1.00 94.88 100 ILE A N 1
ATOM 836 C CA . ILE A 1 100 ? 23.725 2.814 -30.622 1.00 94.88 100 ILE A CA 1
ATOM 837 C C . ILE A 1 100 ? 24.181 3.958 -31.535 1.00 94.88 100 ILE A C 1
ATOM 839 O O . ILE A 1 100 ? 24.882 3.709 -32.513 1.00 94.88 100 ILE A O 1
ATOM 843 N N . ALA A 1 101 ? 23.839 5.207 -31.208 1.00 92.19 101 ALA A N 1
ATOM 844 C CA . ALA A 1 101 ? 24.249 6.368 -31.996 1.00 92.19 101 ALA A CA 1
ATOM 845 C C . ALA A 1 101 ? 25.780 6.502 -32.080 1.00 92.19 101 AL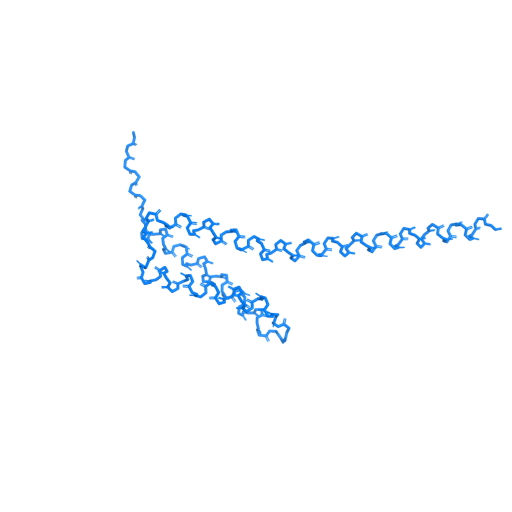A A C 1
ATOM 847 O O . ALA A 1 101 ? 26.314 6.768 -33.156 1.00 92.19 101 ALA A O 1
ATOM 848 N N . LEU A 1 102 ? 26.488 6.261 -30.971 1.00 93.75 102 LEU A N 1
ATOM 849 C CA . LEU A 1 102 ? 27.951 6.245 -30.938 1.00 93.75 102 LEU A CA 1
ATOM 850 C C . LEU A 1 102 ? 28.526 5.117 -31.799 1.00 93.75 102 LEU A C 1
ATOM 852 O O . LEU A 1 102 ? 29.427 5.375 -32.591 1.00 93.75 102 LEU A O 1
ATOM 856 N N . ILE A 1 103 ? 27.994 3.895 -31.699 1.00 93.50 103 ILE A N 1
ATOM 857 C CA . ILE A 1 103 ? 28.437 2.759 -32.525 1.00 93.50 103 ILE A CA 1
ATOM 858 C C . ILE A 1 103 ? 28.274 3.082 -34.013 1.00 93.50 103 ILE A C 1
ATOM 860 O O . ILE A 1 103 ? 29.213 2.901 -34.784 1.00 93.50 103 ILE A O 1
ATOM 864 N N . VAL A 1 104 ? 27.115 3.610 -34.416 1.00 92.75 104 VAL A N 1
ATOM 865 C CA . VAL A 1 104 ? 26.855 4.006 -35.809 1.00 92.75 104 VAL A CA 1
ATOM 866 C C . VAL A 1 104 ? 27.820 5.103 -36.260 1.00 92.75 104 VAL A C 1
ATOM 868 O O . VAL A 1 104 ? 28.327 5.043 -37.377 1.00 92.75 104 VAL A O 1
ATOM 871 N N . PHE A 1 105 ? 28.105 6.087 -35.406 1.00 91.88 105 PHE A N 1
ATOM 872 C CA . PHE A 1 105 ? 29.051 7.157 -35.717 1.00 91.88 105 PHE A CA 1
ATOM 873 C C . PHE A 1 105 ? 30.483 6.639 -35.908 1.00 91.88 105 PHE A C 1
ATOM 875 O O . PHE A 1 105 ? 31.141 7.029 -36.869 1.00 91.88 105 PHE A O 1
ATOM 882 N N . PHE A 1 106 ? 30.954 5.746 -35.033 1.00 90.06 106 PHE A N 1
ATOM 883 C CA . PHE A 1 106 ? 32.287 5.149 -35.142 1.00 90.06 106 PHE A CA 1
ATOM 884 C C . PHE A 1 106 ? 32.419 4.192 -36.326 1.00 90.06 106 PHE A C 1
ATOM 886 O O . PHE A 1 106 ? 33.475 4.156 -36.935 1.00 90.06 106 PHE A O 1
ATOM 893 N N . TYR A 1 107 ? 31.372 3.437 -36.665 1.00 86.62 107 TYR A N 1
ATOM 894 C CA . TYR A 1 107 ? 31.417 2.478 -37.774 1.00 86.62 107 TYR A CA 1
ATOM 895 C C . TYR A 1 107 ? 31.280 3.140 -39.153 1.00 86.62 107 TYR A C 1
ATOM 897 O O . TYR A 1 107 ? 31.685 2.575 -40.163 1.00 86.62 107 TYR A O 1
ATOM 905 N N . LYS A 1 108 ? 30.670 4.329 -39.213 1.00 75.75 108 LYS A N 1
ATOM 906 C CA . LYS A 1 108 ? 30.506 5.102 -40.453 1.00 75.75 108 LYS A CA 1
ATOM 907 C C . LYS A 1 108 ? 31.728 5.977 -40.781 1.00 75.75 108 LYS A C 1
ATOM 909 O O . LYS A 1 108 ? 31.760 6.568 -41.859 1.00 75.75 108 LYS A O 1
ATOM 914 N N . ARG A 1 109 ? 32.686 6.093 -39.861 1.00 61.34 109 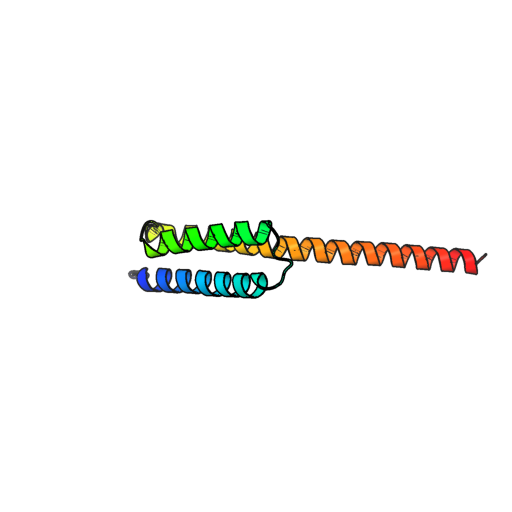ARG A N 1
ATOM 915 C CA . ARG A 1 109 ? 33.934 6.845 -40.022 1.00 61.34 109 ARG A CA 1
ATOM 916 C C . ARG A 1 109 ? 35.079 5.906 -40.372 1.00 61.34 109 ARG A C 1
ATOM 918 O O . ARG A 1 109 ? 35.940 6.356 -41.156 1.00 61.34 109 ARG A O 1
#

Foldseek 3Di:
DDDPPVVLVVLLVVLLVVLVVVLVVLVVVVVPPPNDPVSVVLSVVSVVLSVCSVVCVQPSVCSVVVVVVVVVSVCVVVVVVVVVVVVVVVVVVVVVVVVVVVVVVVVVD